Protein AF-A0A3G9G704-F1 (afdb_monomer_lite)

Foldseek 3Di:
DKAFDPPQVVLQVVLLVVLLVQLLVLQLVVCVVVVNNVCSVVVSVVSSVLLSQLLVVLVVVCVVPNAPDLVSLLVSSLVSLLVSLVVVLVVVVCCCCPVVVNDPDPVSVVVSCVPSVVVSVVSSVSSNVSSNSSCVRTIDDDPPPPPDDDPD

Structure (mmCIF, N/CA/C/O backbone):
data_AF-A0A3G9G704-F1
#
_entry.id   AF-A0A3G9G704-F1
#
loop_
_atom_site.group_PDB
_atom_site.id
_atom_site.type_symbol
_atom_site.label_atom_id
_atom_site.label_alt_id
_atom_site.label_comp_id
_atom_site.label_asym_id
_atom_site.label_entity_id
_atom_site.label_seq_id
_atom_site.pdbx_PDB_ins_code
_atom_site.Cartn_x
_atom_site.Cartn_y
_atom_site.Cartn_z
_atom_site.occupancy
_atom_site.B_iso_or_equiv
_atom_site.auth_seq_id
_atom_site.auth_comp_id
_atom_site.auth_asym_id
_atom_site.auth_atom_id
_atom_site.pdbx_PDB_model_num
ATOM 1 N N . MET A 1 1 ? -10.088 10.158 19.721 1.00 82.38 1 MET A N 1
ATOM 2 C CA . MET A 1 1 ? -9.228 9.253 18.924 1.00 82.38 1 MET A CA 1
ATOM 3 C C . MET A 1 1 ? -10.008 8.004 18.584 1.00 82.38 1 MET A C 1
ATOM 5 O O . MET A 1 1 ? -10.747 7.524 19.436 1.00 82.38 1 MET A O 1
ATOM 9 N N . LEU A 1 2 ? -9.875 7.507 17.357 1.00 87.38 2 LEU A N 1
ATOM 10 C CA . LEU A 1 2 ? -10.474 6.239 16.950 1.00 87.38 2 LEU A CA 1
ATOM 11 C C . LEU A 1 2 ? -9.739 5.077 17.620 1.00 87.38 2 LEU A C 1
ATOM 13 O O . LEU A 1 2 ? -8.531 5.144 17.836 1.00 87.38 2 LEU A O 1
ATOM 17 N N . THR A 1 3 ? -10.468 4.009 17.922 1.00 88.38 3 THR A N 1
ATOM 18 C CA . THR A 1 3 ? -9.906 2.800 18.537 1.00 88.38 3 THR A CA 1
ATOM 19 C C . THR A 1 3 ? -10.260 1.569 17.714 1.00 88.38 3 THR A C 1
ATOM 21 O O . THR A 1 3 ? -11.300 1.535 17.051 1.00 88.38 3 THR A O 1
ATOM 24 N N . ALA A 1 4 ? -9.393 0.556 17.733 1.00 86.56 4 ALA A N 1
ATOM 25 C CA . ALA A 1 4 ? -9.672 -0.710 17.067 1.00 86.56 4 ALA A CA 1
ATOM 26 C C . ALA A 1 4 ? -10.865 -1.425 17.730 1.00 86.56 4 ALA A C 1
ATOM 28 O O . ALA A 1 4 ? -11.020 -1.425 18.958 1.00 86.56 4 ALA A O 1
ATOM 29 N N . ARG A 1 5 ? -11.732 -2.032 16.915 1.00 87.62 5 ARG A N 1
ATOM 30 C CA . ARG A 1 5 ? -12.859 -2.836 17.395 1.00 87.62 5 ARG A CA 1
ATOM 31 C C . ARG A 1 5 ? -12.354 -4.083 18.124 1.00 87.62 5 ARG A C 1
ATOM 33 O O . ARG A 1 5 ? -11.305 -4.635 17.807 1.00 87.62 5 ARG A O 1
ATOM 40 N N . ARG A 1 6 ? -13.139 -4.539 19.104 1.00 85.25 6 ARG A N 1
ATOM 41 C CA . ARG A 1 6 ? -12.923 -5.807 19.815 1.00 85.25 6 ARG A CA 1
ATOM 42 C C . ARG A 1 6 ? -14.030 -6.801 19.429 1.00 85.25 6 ARG A C 1
ATOM 44 O O . ARG A 1 6 ? -15.157 -6.348 19.224 1.00 85.25 6 ARG A O 1
ATOM 51 N N . PRO A 1 7 ? -13.740 -8.110 19.317 1.00 86.50 7 PRO A N 1
ATOM 52 C CA . PRO A 1 7 ? -12.429 -8.752 19.499 1.00 86.50 7 PRO A CA 1
ATOM 53 C C . PRO A 1 7 ? -11.450 -8.448 18.348 1.00 86.50 7 PRO A C 1
ATOM 55 O O . PRO A 1 7 ? -11.822 -8.531 17.182 1.00 86.50 7 PRO A O 1
ATOM 58 N N . LEU A 1 8 ? -10.202 -8.082 18.676 1.00 86.75 8 LEU A N 1
ATOM 59 C CA . LEU A 1 8 ? -9.251 -7.489 17.718 1.00 86.75 8 LEU A CA 1
ATOM 60 C C . LEU A 1 8 ? -8.972 -8.393 16.511 1.00 86.75 8 LEU A C 1
ATOM 62 O O . LEU A 1 8 ? -9.050 -7.926 15.381 1.00 86.75 8 LEU A O 1
ATOM 66 N N . PHE A 1 9 ? -8.683 -9.674 16.755 1.00 88.56 9 PHE A N 1
ATOM 67 C CA . PHE A 1 9 ? -8.315 -10.629 15.707 1.00 88.56 9 PHE A CA 1
ATOM 68 C C . PHE A 1 9 ? -9.388 -10.736 14.617 1.00 88.56 9 PHE A C 1
ATOM 70 O O . PHE A 1 9 ? -9.084 -10.566 13.442 1.00 88.56 9 PHE A O 1
ATOM 77 N N . LEU A 1 10 ? -10.655 -10.918 15.008 1.00 91.69 10 LEU A N 1
ATOM 78 C CA . LEU A 1 10 ? -11.770 -11.053 14.069 1.00 91.69 10 LEU A CA 1
ATOM 79 C C . LEU A 1 10 ? -11.908 -9.820 13.167 1.00 91.69 10 LEU A C 1
ATOM 81 O O . LEU A 1 10 ? -11.939 -9.939 11.944 1.00 91.69 10 LEU A O 1
ATOM 85 N N . TRP A 1 11 ? -11.977 -8.628 13.766 1.00 91.56 11 TRP A N 1
ATOM 86 C CA . TRP A 1 11 ? -12.164 -7.386 13.011 1.00 91.56 11 TRP A CA 1
ATOM 87 C C . TRP A 1 11 ? -10.953 -7.045 12.149 1.00 91.56 11 TRP A C 1
ATOM 89 O O . TRP A 1 11 ? -11.120 -6.493 11.066 1.00 91.56 11 TRP A O 1
ATOM 99 N N . PHE A 1 12 ? -9.752 -7.395 12.605 1.00 91.75 12 PHE A N 1
ATOM 100 C CA . PHE A 1 12 ? -8.527 -7.234 11.839 1.00 91.75 12 PHE A CA 1
ATOM 101 C C . PHE A 1 12 ? -8.498 -8.144 10.610 1.00 91.75 12 PHE A C 1
ATOM 103 O O . PHE A 1 12 ? -8.305 -7.647 9.502 1.00 91.75 12 PHE A O 1
ATOM 110 N N . SER A 1 13 ? -8.766 -9.442 10.774 1.00 92.38 13 SER A N 1
ATOM 111 C CA . SER A 1 13 ? -8.824 -10.394 9.661 1.00 92.38 13 SER A CA 1
ATOM 112 C C . SER A 1 13 ? -9.893 -10.011 8.639 1.00 92.38 13 SER A C 1
ATOM 114 O O . SER A 1 13 ? -9.621 -10.021 7.441 1.00 92.38 13 SER A O 1
ATOM 116 N N . LEU A 1 14 ? -11.084 -9.609 9.097 1.00 93.38 14 LEU A N 1
ATOM 117 C CA . LEU A 1 14 ? -12.159 -9.145 8.216 1.00 93.38 14 LEU A CA 1
ATOM 118 C C . LEU A 1 14 ? -11.778 -7.866 7.466 1.00 93.38 14 LEU A C 1
ATOM 120 O O . LEU A 1 14 ? -12.020 -7.769 6.265 1.00 93.38 14 LEU A O 1
ATOM 124 N N . ALA A 1 15 ? -11.172 -6.895 8.155 1.00 92.69 15 ALA A N 1
ATOM 125 C CA . ALA A 1 15 ? -10.745 -5.650 7.531 1.00 92.69 15 ALA A CA 1
ATOM 126 C C . ALA A 1 15 ? -9.664 -5.905 6.474 1.00 92.69 15 ALA A C 1
ATOM 128 O O . ALA A 1 15 ? -9.788 -5.399 5.360 1.00 92.69 15 ALA A O 1
ATOM 129 N N . LEU A 1 16 ? -8.647 -6.715 6.796 1.00 91.81 16 LEU A N 1
ATOM 130 C CA . LEU A 1 16 ? -7.580 -7.080 5.864 1.00 91.81 16 LEU A CA 1
ATOM 131 C C . LEU A 1 16 ? -8.132 -7.798 4.637 1.00 91.81 16 LEU A C 1
ATOM 133 O O . LEU A 1 16 ? -7.808 -7.417 3.517 1.00 91.81 16 LEU A O 1
ATOM 137 N N . LEU A 1 17 ? -8.986 -8.803 4.841 1.00 92.94 17 LEU A N 1
ATOM 138 C CA . LEU A 1 17 ? -9.574 -9.567 3.747 1.00 92.94 17 LEU A CA 1
ATOM 139 C C . LEU A 1 17 ? -10.403 -8.665 2.827 1.00 92.94 17 LEU A C 1
ATOM 141 O O . LEU A 1 17 ? -10.190 -8.657 1.618 1.00 92.94 17 LEU A O 1
ATOM 145 N N . ALA A 1 18 ? -11.311 -7.869 3.396 1.00 92.25 18 ALA A N 1
ATOM 146 C CA . ALA A 1 18 ? -12.179 -6.987 2.623 1.00 92.25 18 ALA A CA 1
ATOM 147 C C . ALA A 1 18 ? -11.382 -5.933 1.845 1.00 92.25 18 ALA A C 1
ATOM 149 O O . ALA A 1 18 ? -11.648 -5.691 0.668 1.00 92.25 18 ALA A O 1
ATOM 150 N N . ALA A 1 19 ? -10.391 -5.316 2.487 1.00 91.69 19 ALA A N 1
ATOM 151 C CA . ALA A 1 19 ? -9.589 -4.280 1.863 1.00 91.69 19 ALA A CA 1
ATOM 152 C C . ALA A 1 19 ? -8.634 -4.847 0.798 1.00 91.69 19 ALA A C 1
ATOM 154 O O . ALA A 1 19 ? -8.490 -4.225 -0.251 1.00 91.69 19 ALA A O 1
ATOM 155 N N . ALA A 1 20 ? -8.051 -6.032 1.006 1.00 89.50 20 ALA A N 1
ATOM 156 C CA . ALA A 1 20 ? -7.210 -6.696 0.008 1.00 89.50 20 ALA A CA 1
ATOM 157 C C . ALA A 1 20 ? -8.014 -7.151 -1.218 1.00 89.50 20 ALA A C 1
ATOM 159 O O . ALA A 1 20 ? -7.574 -6.945 -2.348 1.00 89.50 20 ALA A O 1
ATOM 160 N N . ILE A 1 21 ? -9.213 -7.713 -1.014 1.00 89.94 21 ILE A N 1
ATOM 161 C CA . ILE A 1 21 ? -10.122 -8.068 -2.115 1.00 89.94 21 ILE A CA 1
ATOM 162 C C . ILE A 1 21 ? -10.522 -6.813 -2.889 1.00 89.94 21 ILE A C 1
ATOM 164 O O . ILE A 1 21 ? -10.422 -6.800 -4.113 1.00 89.94 21 ILE A O 1
ATOM 168 N N . LEU A 1 22 ? -10.924 -5.741 -2.198 1.00 91.00 22 LEU A N 1
ATOM 169 C CA . LEU A 1 22 ? -11.288 -4.494 -2.866 1.00 91.00 22 LEU A CA 1
ATOM 170 C C . LEU A 1 22 ? -10.114 -3.930 -3.671 1.00 91.00 22 LEU A C 1
ATOM 172 O O . LEU A 1 22 ? -10.308 -3.525 -4.815 1.00 91.00 22 LEU A O 1
ATOM 176 N N . HIS A 1 23 ? -8.905 -3.936 -3.108 1.00 90.31 23 HIS A N 1
ATOM 177 C CA . HIS A 1 23 ? -7.709 -3.477 -3.807 1.00 90.31 23 HIS A CA 1
ATOM 178 C C . HIS A 1 23 ? -7.451 -4.295 -5.079 1.00 90.31 23 HIS A C 1
ATOM 180 O O . HIS A 1 23 ? -7.222 -3.727 -6.147 1.00 90.31 23 HIS A O 1
ATOM 186 N N . ALA A 1 24 ? -7.573 -5.622 -4.989 1.00 86.56 24 ALA A N 1
ATOM 187 C CA . ALA A 1 24 ? -7.445 -6.528 -6.125 1.00 86.56 24 ALA A CA 1
ATOM 188 C C . ALA A 1 24 ? -8.495 -6.262 -7.204 1.00 86.56 24 ALA A C 1
ATOM 190 O O . ALA A 1 24 ? -8.151 -6.182 -8.378 1.00 86.56 24 ALA A O 1
ATOM 191 N N . CYS A 1 25 ? -9.762 -6.091 -6.817 1.00 87.50 25 CYS A N 1
ATOM 192 C CA . CYS A 1 25 ? -10.860 -5.785 -7.731 1.00 87.50 25 CYS A CA 1
ATOM 193 C C . CYS A 1 25 ? -10.644 -4.449 -8.444 1.00 87.50 25 CYS A C 1
ATOM 195 O O . CYS A 1 25 ? -10.805 -4.366 -9.660 1.00 87.50 25 CYS A O 1
ATOM 197 N N . VAL A 1 26 ? -10.259 -3.412 -7.698 1.00 87.31 26 VAL A N 1
ATOM 198 C CA . VAL A 1 26 ? -9.986 -2.072 -8.232 1.00 87.31 26 VAL A CA 1
ATOM 199 C C . VAL A 1 26 ? -8.817 -2.114 -9.216 1.00 87.31 26 VAL A C 1
ATOM 201 O O . VAL A 1 26 ? -8.900 -1.552 -10.308 1.00 87.31 26 VAL A O 1
ATOM 204 N N . TRP A 1 27 ? -7.752 -2.837 -8.874 1.00 84.38 27 TRP A N 1
ATOM 205 C CA . TRP A 1 27 ? -6.617 -3.030 -9.766 1.00 84.38 27 TRP A CA 1
ATOM 206 C C . TRP A 1 27 ? -6.969 -3.849 -11.012 1.00 84.38 27 TRP A C 1
ATOM 208 O O . TRP A 1 27 ? -6.601 -3.481 -12.127 1.00 84.38 27 TRP A O 1
ATOM 218 N N . PHE A 1 28 ? -7.696 -4.952 -10.834 1.00 83.25 28 PHE A N 1
ATOM 219 C CA . PHE A 1 28 ? -8.156 -5.799 -11.927 1.00 83.25 28 PHE A CA 1
ATOM 220 C C . PHE A 1 28 ? -9.005 -4.993 -12.909 1.00 83.25 28 PHE A C 1
ATOM 222 O O . PHE A 1 28 ? -8.725 -5.011 -14.104 1.00 83.25 28 PHE A O 1
ATOM 229 N N . ALA A 1 29 ? -9.969 -4.214 -12.409 1.00 83.81 29 ALA A N 1
ATOM 230 C CA . ALA A 1 29 ? -10.769 -3.313 -13.230 1.00 83.81 29 ALA A CA 1
ATOM 231 C C . ALA A 1 29 ? -9.879 -2.328 -14.003 1.00 83.81 29 ALA A C 1
ATOM 233 O O . ALA A 1 29 ? -9.992 -2.240 -15.224 1.00 83.81 29 ALA A O 1
ATOM 234 N N . ALA A 1 30 ? -8.933 -1.660 -13.332 1.00 81.06 30 ALA A N 1
ATOM 235 C CA . ALA A 1 30 ? -8.003 -0.739 -13.988 1.00 81.06 30 ALA A CA 1
ATOM 236 C C . ALA A 1 30 ? -7.200 -1.412 -15.121 1.00 81.06 30 ALA A C 1
ATOM 238 O O . ALA A 1 30 ? -7.034 -0.830 -16.192 1.00 81.06 30 ALA A O 1
ATOM 239 N N . ARG A 1 31 ? -6.745 -2.657 -14.929 1.00 78.88 31 ARG A N 1
ATOM 240 C CA . ARG A 1 31 ? -5.993 -3.423 -15.942 1.00 78.88 31 ARG A CA 1
ATOM 241 C C . ARG A 1 31 ? -6.860 -3.936 -17.091 1.00 78.88 31 ARG A C 1
ATOM 243 O O . ARG A 1 31 ? -6.388 -3.971 -18.227 1.00 78.88 31 ARG A O 1
ATOM 250 N N . VAL A 1 32 ? -8.110 -4.305 -16.815 1.00 79.75 32 VAL A N 1
ATOM 251 C CA . VAL A 1 32 ? -9.091 -4.671 -17.847 1.00 79.75 32 VAL A CA 1
ATOM 252 C C . VAL A 1 32 ? -9.374 -3.472 -18.750 1.00 79.75 32 VAL A C 1
ATOM 254 O O . VAL A 1 32 ? -9.286 -3.602 -19.969 1.00 79.75 32 VAL A O 1
ATOM 257 N N . PHE A 1 33 ? -9.617 -2.290 -18.175 1.00 80.06 33 PHE A N 1
ATOM 258 C CA . PHE A 1 33 ? -9.828 -1.061 -18.950 1.00 80.06 33 PHE A CA 1
ATOM 259 C C . PHE A 1 33 ? -8.571 -0.593 -19.696 1.00 80.06 33 PHE A C 1
ATOM 261 O O . PHE A 1 33 ? -8.685 0.027 -20.748 1.00 80.06 33 PHE A O 1
ATOM 268 N N . ALA A 1 34 ? -7.378 -0.946 -19.213 1.00 75.62 34 ALA A N 1
ATOM 269 C CA . ALA A 1 34 ? -6.112 -0.704 -19.905 1.00 75.62 34 ALA A CA 1
ATOM 270 C C . ALA A 1 34 ? -5.775 -1.745 -21.002 1.00 75.62 34 ALA A C 1
ATOM 272 O O . ALA A 1 34 ? -4.646 -1.760 -21.488 1.00 75.62 34 ALA A O 1
ATOM 273 N N . ALA A 1 35 ? -6.714 -2.622 -21.386 1.00 60.47 35 ALA A N 1
ATOM 274 C CA . ALA A 1 35 ? -6.564 -3.643 -22.435 1.00 60.47 35 ALA A CA 1
ATOM 275 C C . ALA A 1 35 ? -5.432 -4.676 -22.209 1.00 60.47 35 ALA A C 1
ATOM 277 O O . ALA A 1 35 ? -4.916 -5.267 -23.155 1.00 60.47 35 ALA A O 1
ATOM 278 N N . GLN A 1 36 ? -5.070 -4.959 -20.951 1.00 64.81 36 GLN A N 1
ATOM 279 C CA . GLN A 1 36 ? -4.006 -5.912 -20.578 1.00 64.81 36 GLN A CA 1
ATOM 280 C C . GLN A 1 36 ? -4.553 -7.234 -19.997 1.00 64.81 36 GLN A C 1
ATOM 282 O O . GLN A 1 36 ? -3.940 -7.853 -19.124 1.00 64.81 36 GLN A O 1
ATOM 287 N N . GLY A 1 37 ? -5.726 -7.672 -20.473 1.00 58.88 37 GLY A N 1
ATOM 288 C CA . GLY A 1 37 ? -6.589 -8.668 -19.818 1.00 58.88 37 GLY A CA 1
ATOM 289 C C . GLY A 1 37 ? -5.942 -10.008 -19.432 1.00 58.88 37 GLY A C 1
ATOM 290 O O . GLY A 1 37 ? -6.262 -10.540 -18.373 1.00 58.88 37 GLY A O 1
ATOM 291 N N . LEU A 1 38 ? -4.994 -10.529 -20.218 1.00 61.94 38 LEU A N 1
ATOM 292 C CA . LEU A 1 38 ? -4.320 -11.811 -19.935 1.00 61.94 38 LEU A CA 1
ATOM 293 C C . LEU A 1 38 ? -3.352 -11.755 -18.738 1.00 61.94 38 LEU A C 1
ATOM 295 O O . LEU A 1 38 ? -3.182 -12.754 -18.047 1.00 61.94 38 LEU A O 1
ATOM 299 N N . LEU A 1 39 ? -2.752 -10.594 -18.456 1.00 66.50 39 LEU A N 1
ATOM 300 C CA . LEU A 1 39 ? -1.836 -10.399 -17.320 1.00 66.50 39 LEU A CA 1
ATOM 301 C C . LEU A 1 39 ? -2.549 -9.852 -16.074 1.00 66.50 39 LEU A C 1
ATOM 303 O O . LEU A 1 39 ? -1.952 -9.760 -15.002 1.00 66.50 39 LEU A O 1
ATOM 307 N N . ALA A 1 40 ? -3.829 -9.489 -16.197 1.00 65.94 40 ALA A N 1
ATOM 308 C CA . ALA A 1 40 ? -4.584 -8.829 -15.136 1.00 65.94 40 ALA A CA 1
ATOM 309 C C . ALA A 1 40 ? -4.800 -9.730 -13.906 1.00 65.94 40 ALA A C 1
ATOM 311 O O . ALA A 1 40 ? -4.782 -9.236 -12.779 1.00 65.94 40 ALA A O 1
ATOM 312 N N . ALA A 1 41 ? -4.967 -11.044 -14.105 1.00 69.56 41 ALA A N 1
ATOM 313 C CA . ALA A 1 41 ? -5.244 -11.991 -13.024 1.00 69.56 41 ALA A CA 1
ATOM 314 C C . ALA A 1 41 ? -4.004 -12.302 -12.164 1.00 69.56 41 ALA A C 1
ATOM 316 O O . ALA A 1 41 ? -4.058 -12.176 -10.939 1.00 69.56 41 ALA A O 1
ATOM 317 N N . SER A 1 42 ? -2.874 -12.658 -12.788 1.00 72.25 42 SER A N 1
ATOM 318 C CA . SER A 1 42 ? -1.617 -12.938 -12.074 1.00 72.25 42 SER A CA 1
ATOM 319 C C . SER A 1 42 ? -1.084 -11.696 -11.364 1.00 72.25 42 SER A C 1
ATOM 321 O O . SER A 1 42 ? -0.603 -11.771 -10.233 1.00 72.25 42 SER A O 1
ATOM 323 N N . GLU A 1 43 ? -1.230 -10.533 -11.995 1.00 74.94 43 GLU A N 1
ATOM 324 C CA . GLU A 1 43 ? -0.869 -9.264 -11.384 1.00 74.94 43 GLU A CA 1
ATOM 325 C C . GLU A 1 43 ? -1.809 -8.908 -10.220 1.00 74.94 43 GLU A C 1
ATOM 327 O O . GLU A 1 43 ? -1.346 -8.402 -9.202 1.00 74.94 43 GLU A O 1
ATOM 332 N N . GLY A 1 44 ? -3.105 -9.231 -10.306 1.00 74.56 44 GLY A N 1
ATOM 333 C CA . GLY A 1 44 ? -4.062 -9.040 -9.212 1.00 74.56 44 GLY A CA 1
ATOM 334 C C . GLY A 1 44 ? -3.645 -9.742 -7.914 1.00 74.56 44 GLY A C 1
ATOM 335 O O . GLY A 1 44 ? -3.687 -9.130 -6.847 1.00 74.56 44 GLY A O 1
ATOM 336 N N . ALA A 1 45 ? -3.148 -10.980 -7.997 1.00 76.56 45 ALA A N 1
ATOM 337 C CA . ALA A 1 45 ? -2.634 -11.709 -6.833 1.00 76.56 45 ALA A CA 1
ATOM 338 C C . ALA A 1 45 ? -1.404 -11.024 -6.206 1.00 76.56 45 ALA A C 1
ATOM 340 O O . ALA A 1 45 ? -1.296 -10.918 -4.981 1.00 76.56 45 ALA A O 1
ATOM 341 N N . ARG A 1 46 ? -0.500 -10.487 -7.038 1.00 80.19 46 ARG A N 1
ATOM 342 C CA . ARG A 1 46 ? 0.651 -9.699 -6.571 1.00 80.19 46 ARG A CA 1
ATOM 343 C C . ARG A 1 46 ? 0.202 -8.441 -5.828 1.00 80.19 46 ARG A C 1
ATOM 345 O O . ARG A 1 46 ? 0.759 -8.116 -4.780 1.00 80.19 46 ARG A O 1
ATOM 352 N N . GLN A 1 47 ? -0.832 -7.770 -6.336 1.00 82.38 47 GLN A N 1
ATOM 353 C CA . GLN A 1 47 ? -1.389 -6.578 -5.699 1.00 82.38 47 GLN A CA 1
ATOM 354 C C . GLN A 1 47 ? -2.106 -6.873 -4.385 1.00 82.38 47 GLN A C 1
ATOM 356 O O . GLN A 1 47 ? -1.996 -6.087 -3.447 1.00 82.38 47 GLN A O 1
ATOM 361 N N . MET A 1 48 ? -2.766 -8.028 -4.264 1.00 82.50 48 MET A N 1
ATOM 362 C CA . MET A 1 48 ? -3.307 -8.480 -2.979 1.00 82.50 48 MET A CA 1
ATOM 363 C C . MET A 1 48 ? -2.207 -8.581 -1.925 1.00 82.50 48 MET A C 1
ATOM 365 O O . MET A 1 48 ? -2.332 -7.981 -0.859 1.00 82.50 48 MET A O 1
ATOM 369 N N . GLY A 1 49 ? -1.111 -9.281 -2.238 1.00 84.38 49 GLY A N 1
ATOM 370 C CA . GLY A 1 49 ? 0.017 -9.445 -1.319 1.00 84.38 49 GLY A CA 1
ATOM 371 C C . GLY A 1 49 ? 0.648 -8.114 -0.910 1.00 84.38 49 GLY A C 1
ATOM 372 O O . GLY A 1 49 ? 0.864 -7.867 0.277 1.00 84.38 49 GLY A O 1
ATOM 373 N N . LEU A 1 50 ? 0.873 -7.227 -1.882 1.00 83.81 50 LEU A N 1
ATOM 374 C CA . LEU A 1 50 ? 1.408 -5.892 -1.623 1.00 83.81 50 LEU A CA 1
ATOM 375 C C . LEU A 1 50 ? 0.470 -5.086 -0.709 1.00 83.81 50 LEU A C 1
ATOM 377 O O . LEU A 1 50 ? 0.928 -4.455 0.247 1.00 83.81 50 LEU A O 1
ATOM 381 N N . SER A 1 51 ? -0.843 -5.192 -0.939 1.00 86.31 51 SER A N 1
ATOM 382 C CA . SER A 1 51 ? -1.840 -4.460 -0.164 1.00 86.31 51 SER A CA 1
ATOM 383 C C . SER A 1 51 ? -1.965 -4.887 1.288 1.00 86.31 51 SER A C 1
ATOM 385 O O . SER A 1 51 ? -2.097 -4.045 2.178 1.00 86.31 51 SER A O 1
ATOM 387 N N . LEU A 1 52 ? -1.831 -6.187 1.544 1.00 89.19 52 LEU A N 1
ATOM 388 C CA . LEU A 1 52 ? -1.796 -6.720 2.898 1.00 89.19 52 LEU A CA 1
ATOM 389 C C . LEU A 1 52 ? -0.628 -6.124 3.685 1.00 89.19 52 LEU A C 1
ATOM 391 O O . LEU A 1 52 ? -0.800 -5.754 4.845 1.00 89.19 52 LEU A O 1
ATOM 395 N N . PHE A 1 53 ? 0.536 -5.974 3.051 1.00 89.19 53 PHE A N 1
ATOM 396 C CA . PHE A 1 53 ? 1.738 -5.506 3.727 1.00 89.19 53 PHE A CA 1
ATOM 397 C C . PHE A 1 53 ? 1.571 -4.091 4.298 1.00 89.19 53 PHE A C 1
ATOM 399 O O . PHE A 1 53 ? 1.744 -3.886 5.502 1.00 89.19 53 PHE A O 1
ATOM 406 N N . TRP A 1 54 ? 1.148 -3.114 3.486 1.00 89.06 54 TRP A N 1
ATOM 407 C CA . TRP A 1 54 ? 0.975 -1.748 3.995 1.00 89.06 54 TRP A CA 1
ATOM 408 C C . TRP A 1 54 ? -0.208 -1.608 4.967 1.00 89.06 54 TRP A C 1
ATOM 410 O O . TRP A 1 54 ? -0.166 -0.746 5.846 1.00 89.06 54 TRP A O 1
ATOM 420 N N . MET A 1 55 ? -1.245 -2.451 4.870 1.00 90.94 55 MET A N 1
ATOM 421 C CA . MET A 1 55 ? -2.366 -2.453 5.825 1.00 90.94 55 MET A CA 1
ATOM 422 C C . MET A 1 55 ? -1.968 -3.022 7.190 1.00 90.94 55 MET A C 1
ATOM 424 O O . MET A 1 55 ? -2.398 -2.499 8.224 1.00 90.94 55 MET A O 1
ATOM 428 N N . VAL A 1 56 ? -1.108 -4.044 7.213 1.00 92.75 56 VAL A N 1
ATOM 429 C CA . VAL A 1 56 ? -0.491 -4.548 8.446 1.00 92.75 56 VAL A CA 1
ATOM 430 C C . VAL A 1 56 ? 0.364 -3.450 9.079 1.00 92.75 56 VAL A C 1
ATOM 432 O O . VAL A 1 56 ? 0.170 -3.150 10.256 1.00 92.75 56 VAL A O 1
ATOM 435 N N . CYS A 1 57 ? 1.223 -2.772 8.306 1.00 91.69 57 CYS A N 1
ATOM 436 C CA . CYS A 1 57 ? 2.016 -1.642 8.807 1.00 91.69 57 CYS A CA 1
ATOM 437 C C . CYS A 1 57 ? 1.138 -0.533 9.409 1.00 91.69 57 CYS A C 1
ATOM 439 O O . CYS A 1 57 ? 1.380 -0.096 10.535 1.00 91.69 57 CYS A O 1
ATOM 441 N N . ALA A 1 58 ? 0.087 -0.111 8.699 1.00 92.19 58 ALA A N 1
ATOM 442 C CA . ALA A 1 58 ? -0.833 0.918 9.180 1.00 92.19 58 ALA A CA 1
ATOM 443 C C . ALA A 1 58 ? -1.553 0.496 10.470 1.00 92.19 58 ALA A C 1
ATOM 445 O O . ALA A 1 58 ? -1.757 1.311 11.369 1.00 92.19 58 ALA A O 1
ATOM 446 N N . THR A 1 59 ? -1.892 -0.787 10.598 1.00 90.56 59 THR A N 1
ATOM 447 C CA . THR A 1 59 ? -2.525 -1.308 11.813 1.00 90.56 59 THR A CA 1
ATOM 448 C C . THR A 1 59 ? -1.575 -1.327 12.990 1.00 90.56 59 THR A C 1
ATOM 450 O O . THR A 1 59 ? -1.972 -0.922 14.078 1.00 90.56 59 THR A O 1
ATOM 453 N N . SER A 1 60 ? -0.323 -1.737 12.788 1.00 91.56 60 SER A N 1
ATOM 454 C CA . SER A 1 60 ? 0.700 -1.674 13.832 1.00 91.56 60 SER A CA 1
ATOM 455 C C . SER A 1 60 ? 0.840 -0.249 14.373 1.00 91.56 60 SER A C 1
ATOM 457 O O . SER A 1 60 ? 0.872 -0.060 15.588 1.00 91.56 60 SER A O 1
ATOM 459 N N . LEU A 1 61 ? 0.801 0.766 13.497 1.00 91.25 61 LEU A N 1
ATOM 460 C CA . LEU A 1 61 ? 0.765 2.171 13.920 1.00 91.25 61 LEU A CA 1
ATOM 461 C C . LEU A 1 61 ? -0.483 2.488 14.756 1.00 91.25 61 LEU A C 1
ATOM 463 O O . LEU A 1 61 ? -0.372 3.130 15.796 1.00 91.25 61 LEU A O 1
ATOM 467 N N . TRP A 1 62 ? -1.663 2.022 14.340 1.00 91.75 62 TRP A N 1
ATOM 468 C CA . TRP A 1 62 ? -2.917 2.259 15.068 1.00 91.75 62 TRP A CA 1
ATOM 469 C C . TRP A 1 62 ? -3.002 1.539 16.417 1.00 91.75 62 TRP A C 1
ATOM 471 O O . TRP A 1 62 ? -3.713 2.013 17.303 1.00 91.75 62 TRP A O 1
ATOM 481 N N . LEU A 1 63 ? -2.305 0.411 16.574 1.00 88.00 63 LEU A N 1
ATOM 482 C CA . LEU A 1 63 ? -2.213 -0.321 17.837 1.00 88.00 63 LEU A CA 1
ATOM 483 C C . LEU A 1 63 ? -1.298 0.380 18.845 1.00 88.00 63 LEU A C 1
ATOM 485 O O . LEU A 1 63 ? -1.586 0.332 20.038 1.00 88.00 63 LEU A O 1
ATOM 489 N N . ILE A 1 64 ? -0.244 1.055 18.375 1.00 89.06 64 ILE A N 1
ATOM 490 C CA . ILE A 1 64 ? 0.606 1.909 19.217 1.00 89.06 64 ILE A CA 1
ATOM 491 C C . ILE A 1 64 ? -0.153 3.190 19.578 1.00 89.06 64 ILE A C 1
ATOM 493 O O . ILE A 1 64 ? -0.268 3.547 20.749 1.00 89.06 64 ILE A O 1
ATOM 497 N N . GLN A 1 65 ? -0.698 3.874 18.569 1.00 88.06 65 GLN A N 1
ATOM 498 C CA . GLN A 1 65 ? -1.456 5.104 18.744 1.00 88.06 65 GLN A CA 1
ATOM 499 C C . GLN A 1 65 ? -2.583 5.207 17.712 1.00 88.06 65 GLN A C 1
ATOM 501 O O . GLN A 1 65 ? -2.365 5.402 16.514 1.00 88.06 65 GLN A O 1
ATOM 506 N N . GLY A 1 66 ? -3.821 5.129 18.202 1.00 87.31 66 GLY A N 1
ATOM 507 C CA . GLY A 1 66 ? -5.012 5.230 17.365 1.00 87.31 66 GLY A CA 1
ATOM 508 C C . GLY A 1 66 ? -5.090 6.568 16.611 1.00 87.31 66 GLY A C 1
ATOM 509 O O . GLY A 1 66 ? -4.715 7.616 17.151 1.00 87.31 66 GLY A O 1
ATOM 510 N N . PRO A 1 67 ? -5.602 6.584 15.367 1.00 91.75 67 PRO A N 1
ATOM 511 C CA . PRO A 1 67 ? -5.659 7.804 14.575 1.00 91.75 67 PRO A CA 1
ATOM 512 C C . PRO A 1 67 ? -6.644 8.816 15.179 1.00 91.75 67 PRO A C 1
ATOM 514 O O . PRO A 1 67 ? -7.690 8.468 15.739 1.00 91.75 67 PRO A O 1
ATOM 517 N N . LYS A 1 68 ? -6.315 10.108 15.053 1.00 91.50 68 LYS A N 1
ATOM 518 C CA . LYS A 1 68 ? -7.117 11.209 15.618 1.00 91.50 68 LYS A CA 1
ATOM 519 C C . LYS A 1 68 ? -8.524 11.256 15.021 1.00 91.50 68 LYS A C 1
ATOM 521 O O . LYS A 1 68 ? -9.496 11.395 15.760 1.00 91.50 68 LYS A O 1
ATOM 526 N N . ASN A 1 69 ? -8.612 11.096 13.703 1.00 92.00 69 ASN A N 1
ATOM 527 C CA . ASN A 1 69 ? -9.842 11.092 12.918 1.00 92.00 69 ASN A CA 1
ATOM 528 C C . ASN A 1 69 ? -9.704 10.140 11.708 1.00 92.00 69 ASN A C 1
ATOM 530 O O . ASN A 1 69 ? -8.658 9.522 11.499 1.00 92.00 69 ASN A O 1
ATOM 534 N N . ARG A 1 70 ? -10.773 10.018 10.915 1.00 91.88 70 ARG A N 1
ATOM 535 C CA . ARG A 1 70 ? -10.830 9.135 9.737 1.00 91.88 70 ARG A CA 1
ATOM 536 C C . ARG A 1 70 ? -9.839 9.543 8.638 1.00 91.88 70 ARG A C 1
ATOM 538 O O . ARG A 1 70 ? -9.211 8.683 8.031 1.00 91.88 70 ARG A O 1
ATOM 545 N N . LEU A 1 71 ? -9.624 10.844 8.435 1.00 93.75 71 LEU A N 1
ATOM 546 C CA . LEU A 1 71 ? -8.655 11.348 7.454 1.00 93.75 71 LEU A CA 1
ATOM 547 C C . LEU A 1 71 ? -7.217 10.978 7.831 1.00 93.75 71 LEU A C 1
ATOM 549 O O . LEU A 1 71 ? -6.463 10.522 6.980 1.00 93.75 71 LEU A O 1
ATOM 553 N N . HIS A 1 72 ? -6.856 11.078 9.113 1.00 93.88 72 HIS A N 1
ATOM 554 C CA . HIS A 1 72 ? -5.562 10.607 9.613 1.00 93.88 72 HIS A CA 1
ATOM 555 C C . HIS A 1 72 ? -5.392 9.099 9.401 1.00 93.88 72 HIS A C 1
ATOM 557 O O . HIS A 1 72 ? -4.308 8.657 9.036 1.00 93.88 72 HIS A O 1
ATOM 563 N N . ALA A 1 73 ? -6.455 8.308 9.584 1.00 93.69 73 ALA A N 1
ATOM 564 C CA . ALA A 1 73 ? -6.411 6.875 9.307 1.00 93.69 73 ALA A CA 1
ATOM 565 C C . ALA A 1 73 ? -6.131 6.600 7.817 1.00 93.69 73 ALA A C 1
ATOM 567 O O . ALA A 1 73 ? -5.219 5.835 7.511 1.00 93.69 73 ALA A O 1
ATOM 568 N N . VAL A 1 74 ? -6.836 7.273 6.893 1.00 94.50 74 VAL A N 1
ATOM 569 C CA . VAL A 1 74 ? -6.520 7.195 5.451 1.00 94.50 74 VAL A CA 1
ATOM 570 C C . VAL A 1 74 ? -5.063 7.582 5.203 1.00 94.50 74 VAL A C 1
ATOM 572 O O . VAL A 1 74 ? -4.345 6.852 4.527 1.00 94.50 74 VAL A O 1
ATOM 575 N N . GLY A 1 75 ? -4.617 8.698 5.785 1.00 94.44 75 GLY A N 1
ATOM 576 C CA . GLY A 1 75 ? -3.259 9.212 5.628 1.00 94.44 75 GLY A CA 1
ATOM 577 C C . GLY A 1 75 ? -2.186 8.221 6.074 1.00 94.44 75 GLY A C 1
ATOM 578 O O . GLY A 1 75 ? -1.191 8.065 5.377 1.00 94.44 75 GLY A O 1
ATOM 579 N N . HIS A 1 76 ? -2.400 7.492 7.175 1.00 94.75 76 HIS A N 1
ATOM 580 C CA . HIS A 1 76 ? -1.479 6.435 7.606 1.00 94.75 76 HIS A CA 1
ATOM 581 C C . HIS A 1 76 ? -1.394 5.307 6.569 1.00 94.75 76 HIS A C 1
ATOM 583 O O . HIS A 1 76 ? -0.294 4.891 6.221 1.00 94.75 76 HIS A O 1
ATOM 589 N N . VAL A 1 77 ? -2.531 4.840 6.036 1.00 94.00 77 VAL A N 1
ATOM 590 C CA . VAL A 1 77 ? -2.543 3.781 5.009 1.00 94.00 77 VAL A CA 1
ATOM 591 C C . VAL A 1 77 ? -1.860 4.253 3.727 1.00 94.00 77 VAL A C 1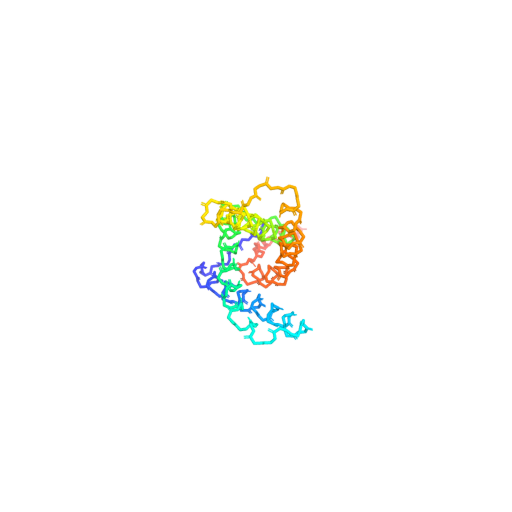
ATOM 593 O O . VAL A 1 77 ? -1.032 3.528 3.187 1.00 94.00 77 VAL A O 1
ATOM 596 N N . ILE A 1 78 ? -2.156 5.474 3.269 1.00 94.00 78 ILE A N 1
ATOM 597 C CA . ILE A 1 78 ? -1.514 6.086 2.097 1.00 94.00 78 ILE A CA 1
ATOM 598 C C . ILE A 1 78 ? -0.005 6.228 2.312 1.00 94.00 78 ILE A C 1
ATOM 600 O O . ILE A 1 78 ? 0.773 5.862 1.435 1.00 94.00 78 ILE A O 1
ATOM 604 N N . GLY A 1 79 ? 0.417 6.723 3.477 1.00 94.31 79 GLY A N 1
ATOM 605 C CA . GLY A 1 79 ? 1.829 6.873 3.820 1.00 94.31 79 GLY A CA 1
ATOM 606 C C . GLY A 1 79 ? 2.558 5.531 3.834 1.00 94.31 79 GLY A C 1
ATOM 607 O O . GLY A 1 79 ? 3.627 5.405 3.241 1.00 94.31 79 GLY A O 1
ATOM 608 N N . CYS A 1 80 ? 1.952 4.499 4.429 1.00 93.6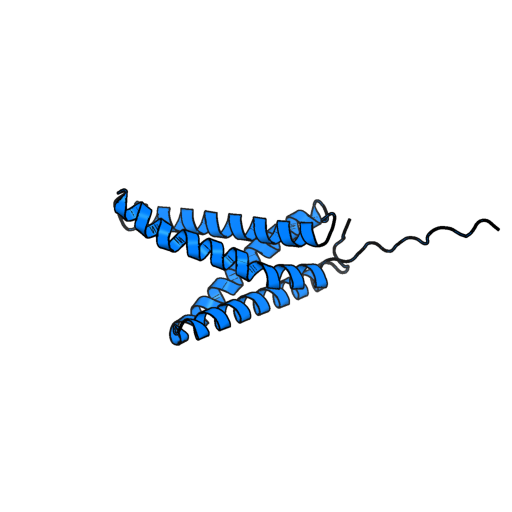9 80 CYS A N 1
ATOM 609 C CA . CYS A 1 80 ? 2.486 3.140 4.383 1.00 93.69 80 CYS A CA 1
ATOM 610 C C . CYS A 1 80 ? 2.549 2.601 2.947 1.00 93.69 80 CYS A C 1
ATOM 612 O O . CYS A 1 80 ? 3.575 2.046 2.564 1.00 93.69 80 CYS A O 1
ATOM 614 N N . ALA A 1 81 ? 1.503 2.788 2.136 1.00 92.50 81 ALA A N 1
ATOM 615 C CA . ALA A 1 81 ? 1.489 2.346 0.743 1.00 92.50 81 ALA A CA 1
ATOM 616 C C . ALA A 1 81 ? 2.603 3.025 -0.071 1.00 92.50 81 ALA A C 1
ATOM 618 O O . ALA A 1 81 ? 3.352 2.345 -0.772 1.00 92.50 81 ALA A O 1
ATOM 619 N N . PHE A 1 82 ? 2.773 4.342 0.080 1.00 94.00 82 PHE A N 1
ATOM 620 C CA . PHE A 1 82 ? 3.840 5.106 -0.565 1.00 94.00 82 PHE A CA 1
ATOM 621 C C . PHE A 1 82 ? 5.230 4.590 -0.179 1.00 94.00 82 PHE A C 1
ATOM 623 O O . PHE A 1 82 ? 6.046 4.317 -1.061 1.00 94.00 82 PHE A O 1
ATOM 630 N N . LEU A 1 83 ? 5.497 4.411 1.119 1.00 93.38 83 LEU A N 1
ATOM 631 C CA . LEU A 1 83 ? 6.786 3.911 1.604 1.00 93.38 83 LEU A CA 1
ATOM 632 C C . LEU A 1 83 ? 7.086 2.508 1.073 1.00 93.38 83 LEU A C 1
ATOM 634 O O . LEU A 1 83 ? 8.171 2.270 0.547 1.00 93.38 83 LEU A O 1
ATOM 638 N N . VAL A 1 84 ? 6.118 1.594 1.156 1.00 91.75 84 VAL A N 1
ATOM 639 C CA . VAL A 1 84 ? 6.270 0.207 0.696 1.00 91.75 84 VAL A CA 1
ATOM 640 C C . VAL A 1 84 ? 6.520 0.151 -0.810 1.00 91.75 84 VAL A C 1
ATOM 642 O O . VAL A 1 84 ? 7.435 -0.540 -1.255 1.00 91.75 84 VAL A O 1
ATOM 645 N N . CYS A 1 85 ? 5.765 0.913 -1.602 1.00 91.06 85 CYS A N 1
ATOM 646 C CA . CYS A 1 85 ? 5.950 0.953 -3.053 1.00 91.06 85 CYS A CA 1
ATOM 647 C C . CYS A 1 85 ? 7.279 1.611 -3.453 1.00 91.06 85 CYS A C 1
ATOM 649 O O . CYS A 1 85 ? 7.926 1.168 -4.405 1.00 91.06 85 CYS A O 1
ATOM 651 N N . SER A 1 86 ? 7.718 2.636 -2.717 1.00 91.69 86 SER A N 1
ATOM 652 C CA . SER A 1 86 ? 9.004 3.299 -2.960 1.00 91.69 86 SER A CA 1
ATOM 653 C C . SER A 1 86 ? 10.172 2.366 -2.646 1.00 91.69 86 SER A C 1
ATOM 655 O O . SER A 1 86 ? 11.064 2.206 -3.474 1.00 91.69 86 SER A O 1
ATOM 657 N N . LEU A 1 87 ? 10.130 1.671 -1.504 1.00 92.06 87 LEU A N 1
ATOM 658 C CA . LEU A 1 87 ? 11.119 0.649 -1.147 1.00 92.06 87 LEU A CA 1
ATOM 659 C C . LEU A 1 87 ? 11.146 -0.490 -2.171 1.00 92.06 87 LEU A C 1
ATOM 661 O O . LE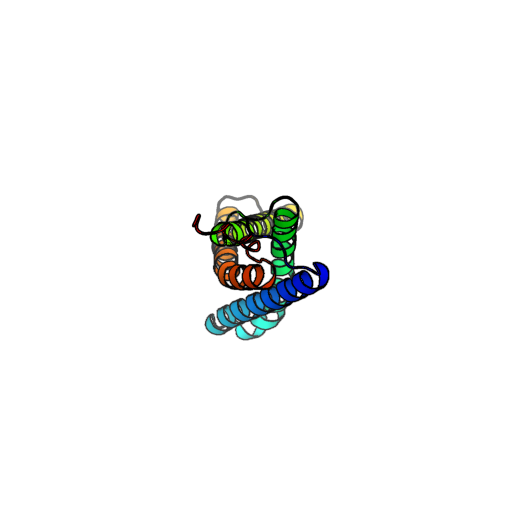U A 1 87 ? 12.220 -0.901 -2.599 1.00 92.06 87 LEU A O 1
ATOM 665 N N . GLY A 1 88 ? 9.980 -0.954 -2.625 1.00 90.06 88 GLY A N 1
ATOM 666 C CA . GLY A 1 88 ? 9.888 -1.946 -3.697 1.00 90.06 88 GLY A CA 1
ATOM 667 C C . GLY A 1 88 ? 10.541 -1.475 -5.000 1.00 90.06 88 GLY A C 1
ATOM 668 O O . GLY A 1 88 ? 11.221 -2.255 -5.660 1.00 90.06 88 GLY A O 1
ATOM 669 N N . SER A 1 89 ? 10.398 -0.191 -5.339 1.00 90.94 89 SER A N 1
ATOM 670 C CA . SER A 1 89 ? 11.050 0.409 -6.511 1.00 90.94 89 SER A CA 1
ATOM 671 C C . SER A 1 89 ? 12.570 0.475 -6.342 1.00 90.94 89 SER A C 1
ATOM 673 O O . SER A 1 89 ? 13.297 0.104 -7.258 1.00 90.94 89 SER A O 1
ATOM 675 N N . VAL A 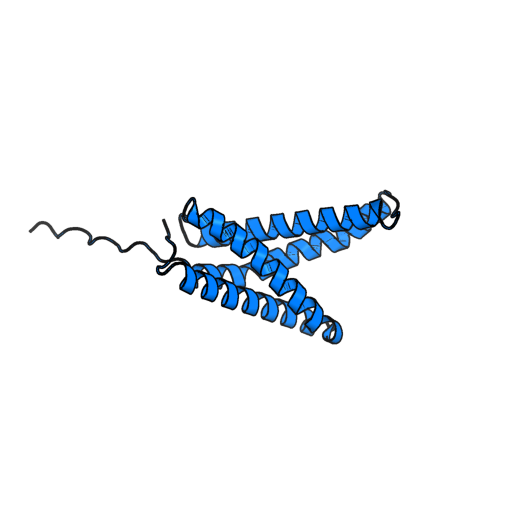1 90 ? 13.064 0.860 -5.160 1.00 90.88 90 VAL A N 1
ATOM 676 C CA . VAL A 1 90 ? 14.505 0.835 -4.851 1.00 90.88 90 VAL A CA 1
ATOM 677 C C . VAL A 1 90 ? 15.059 -0.582 -4.987 1.00 90.88 90 VAL A C 1
ATOM 679 O O . VAL A 1 90 ? 16.055 -0.779 -5.673 1.00 90.88 90 VAL A O 1
ATOM 682 N N . MET A 1 91 ? 14.380 -1.584 -4.422 1.00 91.12 91 MET A N 1
ATOM 683 C CA . MET A 1 91 ? 14.803 -2.985 -4.523 1.00 91.12 91 MET A CA 1
ATOM 684 C C . MET A 1 91 ? 14.797 -3.492 -5.969 1.00 91.12 91 MET A C 1
ATOM 686 O O . MET A 1 91 ? 15.727 -4.185 -6.379 1.00 91.12 91 MET A O 1
ATOM 690 N N . ALA A 1 92 ? 13.785 -3.126 -6.762 1.00 89.31 92 ALA A N 1
ATOM 691 C CA . ALA A 1 92 ? 13.734 -3.465 -8.181 1.00 89.31 92 ALA A CA 1
ATOM 692 C C . ALA A 1 92 ? 14.916 -2.850 -8.943 1.00 89.31 92 ALA A C 1
ATOM 694 O O . ALA A 1 92 ? 15.583 -3.546 -9.706 1.00 89.31 92 ALA A O 1
ATOM 695 N N . PHE A 1 93 ? 15.220 -1.577 -8.687 1.00 89.88 93 PHE A N 1
ATOM 696 C CA . PHE A 1 93 ? 16.359 -0.894 -9.291 1.00 89.88 93 PHE A CA 1
ATOM 697 C C . PHE A 1 93 ? 17.703 -1.516 -8.883 1.00 89.88 93 PHE A C 1
ATOM 699 O O . PHE A 1 93 ? 18.564 -1.754 -9.733 1.00 89.88 93 PHE A O 1
ATOM 706 N N . SER A 1 94 ? 17.877 -1.839 -7.599 1.00 89.62 94 SER A N 1
ATOM 707 C CA . SER A 1 94 ? 19.072 -2.522 -7.099 1.00 89.62 94 SER A CA 1
ATOM 708 C C . SER A 1 94 ? 19.248 -3.894 -7.743 1.00 89.62 94 SER A C 1
ATOM 710 O O . SER A 1 94 ? 20.359 -4.232 -8.130 1.00 89.62 94 SER A O 1
ATOM 712 N N . ASN A 1 95 ? 18.173 -4.663 -7.924 1.00 91.19 95 ASN A N 1
ATOM 713 C CA . ASN A 1 95 ? 18.231 -5.959 -8.598 1.00 91.19 95 ASN A CA 1
ATOM 714 C C . ASN A 1 95 ? 18.612 -5.827 -10.083 1.00 91.19 95 ASN A C 1
ATOM 716 O O . ASN A 1 95 ? 19.452 -6.583 -10.568 1.00 91.19 95 ASN A O 1
ATOM 720 N N . LEU A 1 96 ? 18.047 -4.847 -10.799 1.00 89.12 96 LEU A N 1
ATOM 721 C CA . LEU A 1 96 ? 18.445 -4.552 -12.182 1.00 89.12 96 LEU A CA 1
ATOM 722 C C . LEU A 1 96 ? 19.944 -4.232 -12.258 1.00 89.12 96 LEU A C 1
ATOM 724 O O . LEU A 1 96 ? 20.675 -4.816 -13.052 1.00 89.12 96 LEU A O 1
ATOM 728 N N . THR A 1 97 ? 20.414 -3.352 -11.378 1.00 89.00 97 THR A N 1
ATOM 729 C CA . THR A 1 97 ? 21.805 -2.887 -11.380 1.00 89.00 97 THR A CA 1
ATOM 730 C C . THR A 1 97 ? 22.786 -3.994 -10.984 1.00 89.00 97 THR A C 1
ATOM 732 O O . THR A 1 97 ? 23.761 -4.238 -11.685 1.00 89.00 97 THR A O 1
ATOM 735 N N . LEU A 1 98 ? 22.533 -4.681 -9.866 1.00 90.75 98 LEU A N 1
ATOM 736 C CA . LEU A 1 98 ? 23.494 -5.595 -9.238 1.00 90.75 98 LEU A CA 1
ATOM 737 C C . LEU A 1 98 ? 23.410 -7.024 -9.774 1.00 90.75 98 LEU A C 1
ATOM 739 O O . LEU A 1 98 ? 24.421 -7.715 -9.829 1.00 90.75 98 LEU A O 1
ATOM 743 N N . SER A 1 99 ? 22.214 -7.489 -10.134 1.00 89.44 99 SER A N 1
ATOM 744 C CA . SER A 1 99 ? 21.997 -8.879 -10.552 1.00 89.44 99 SER A CA 1
ATOM 745 C C . SER A 1 99 ? 21.846 -9.018 -12.061 1.00 89.44 99 SER A C 1
ATOM 747 O O . SER A 1 99 ? 22.175 -10.067 -12.607 1.00 89.44 99 SER A O 1
ATOM 749 N N . GLN A 1 100 ? 21.375 -7.972 -12.745 1.00 87.88 100 GLN A N 1
ATOM 750 C CA . GLN A 1 100 ? 21.196 -7.976 -14.201 1.00 87.88 100 GLN A CA 1
ATOM 751 C C . GLN A 1 100 ? 22.225 -7.108 -14.938 1.00 87.88 100 GLN A C 1
ATOM 753 O O . GLN A 1 100 ? 22.114 -6.941 -16.149 1.00 87.88 100 GLN A O 1
ATOM 758 N N . ASN A 1 101 ? 23.244 -6.601 -14.227 1.00 87.00 101 ASN A N 1
ATOM 759 C CA . ASN A 1 101 ? 24.322 -5.759 -14.763 1.00 87.00 101 ASN A CA 1
ATOM 760 C C . ASN A 1 101 ? 23.804 -4.560 -15.572 1.00 87.00 101 ASN A C 1
ATOM 762 O O . ASN A 1 101 ? 24.392 -4.165 -16.579 1.00 87.00 101 ASN A O 1
ATOM 766 N N . PHE A 1 102 ? 22.673 -3.996 -15.150 1.00 83.75 102 PHE A N 1
ATOM 767 C CA . PHE A 1 102 ? 22.094 -2.836 -15.801 1.00 83.75 102 PHE A CA 1
ATOM 768 C C . PHE A 1 102 ? 22.982 -1.611 -15.561 1.00 83.75 102 PHE A C 1
ATOM 770 O O . PHE A 1 102 ? 23.268 -1.253 -14.418 1.00 83.75 102 PHE A O 1
ATOM 777 N N . GLU A 1 103 ? 23.432 -0.973 -16.641 1.00 88.25 103 GLU A N 1
ATOM 778 C CA . GLU A 1 103 ? 24.357 0.156 -16.561 1.00 88.25 103 GLU A CA 1
ATOM 779 C C . GLU A 1 103 ? 23.711 1.353 -15.846 1.00 88.25 103 GLU A C 1
ATOM 781 O O . GLU A 1 103 ? 22.613 1.794 -16.205 1.00 88.25 103 GLU A O 1
ATOM 786 N N . LEU A 1 104 ? 24.420 1.920 -14.866 1.00 85.69 104 LEU A N 1
ATOM 787 C CA . LEU A 1 104 ? 24.023 3.145 -14.170 1.00 85.69 104 LEU A CA 1
ATOM 788 C C . LEU A 1 104 ? 24.273 4.383 -15.043 1.00 85.69 104 LEU A C 1
ATOM 790 O O . LEU A 1 104 ? 25.154 5.194 -14.769 1.00 85.69 104 LEU A O 1
ATOM 794 N N . SER A 1 105 ? 23.473 4.535 -16.096 1.00 91.81 105 SER A N 1
ATOM 795 C CA . SER A 1 105 ? 23.462 5.718 -16.956 1.00 91.81 105 SER A CA 1
ATOM 796 C C . SER A 1 105 ? 22.241 6.602 -16.677 1.00 91.81 105 SER A C 1
ATOM 798 O O . SER A 1 105 ? 21.194 6.134 -16.220 1.00 91.81 105 SER A O 1
ATOM 800 N N . PHE A 1 106 ? 22.346 7.901 -16.978 1.00 89.38 106 PHE A N 1
ATOM 801 C CA . PHE A 1 106 ? 21.227 8.840 -16.824 1.00 89.38 106 PHE A CA 1
ATOM 802 C C . PHE A 1 106 ? 19.995 8.420 -17.643 1.00 89.38 106 PHE A C 1
ATOM 804 O O . PHE A 1 106 ? 18.870 8.514 -17.158 1.00 89.38 106 PHE A O 1
ATOM 811 N N . SER A 1 107 ? 20.208 7.900 -18.857 1.00 90.56 107 SER A N 1
ATOM 812 C CA . SER A 1 107 ? 19.135 7.391 -19.722 1.00 90.56 107 SER A CA 1
ATOM 813 C C . SER A 1 107 ? 18.365 6.248 -19.050 1.00 90.56 107 SER A C 1
ATOM 815 O O . SER A 1 107 ? 17.139 6.273 -18.957 1.00 90.56 107 SER A O 1
ATOM 817 N N . ASN A 1 108 ? 19.094 5.290 -18.481 1.00 87.56 108 ASN A N 1
ATOM 818 C CA . ASN A 1 108 ? 18.540 4.130 -17.791 1.00 87.56 108 ASN A CA 1
ATOM 819 C C . ASN A 1 108 ? 17.780 4.508 -16.511 1.00 87.56 108 ASN A C 1
ATOM 821 O O . ASN A 1 108 ? 16.690 3.991 -16.257 1.00 87.56 108 ASN A O 1
ATOM 825 N N . LEU A 1 109 ? 18.314 5.457 -15.737 1.00 89.50 109 LEU A N 1
ATOM 826 C CA . LEU A 1 109 ? 17.632 6.037 -14.578 1.00 89.50 109 LEU A CA 1
ATOM 827 C C . LEU A 1 109 ? 16.325 6.731 -14.971 1.00 89.50 109 LEU A C 1
ATOM 829 O O . LEU A 1 109 ? 15.308 6.553 -14.300 1.00 89.50 109 LEU A O 1
ATOM 833 N N . LEU A 1 110 ? 16.336 7.495 -16.065 1.00 91.06 110 LEU A N 1
ATOM 834 C CA . LEU A 1 110 ? 15.160 8.200 -16.564 1.00 91.06 110 LEU A CA 1
ATOM 835 C C . LEU A 1 110 ? 14.075 7.218 -17.024 1.00 91.06 110 LEU A C 1
ATOM 837 O O . LEU A 1 110 ? 12.919 7.369 -16.636 1.00 91.06 110 LEU A O 1
ATOM 841 N N . VAL A 1 111 ? 14.440 6.177 -17.778 1.00 89.31 111 VAL A N 1
ATOM 842 C CA . VAL A 1 111 ? 13.505 5.119 -18.202 1.00 89.31 111 VAL A CA 1
ATOM 843 C C . VAL A 1 111 ? 12.907 4.399 -16.995 1.00 89.31 111 VAL A C 1
ATOM 845 O O . VAL A 1 111 ? 11.692 4.205 -16.934 1.00 89.31 111 VAL A O 1
ATOM 848 N N . PHE A 1 112 ? 13.731 4.052 -16.002 1.00 90.81 112 PHE A N 1
ATOM 849 C CA . PHE A 1 112 ? 13.241 3.441 -14.770 1.00 90.81 112 PHE A CA 1
ATOM 850 C C . PHE A 1 112 ? 12.260 4.364 -14.035 1.00 90.81 112 PHE A C 1
ATOM 852 O O . PHE A 1 112 ? 11.173 3.930 -13.658 1.00 90.81 112 PHE A O 1
ATOM 859 N N . ALA A 1 113 ? 12.602 5.645 -13.875 1.00 90.38 113 ALA A N 1
ATOM 860 C CA . ALA A 1 113 ? 11.753 6.623 -13.202 1.00 90.38 113 ALA A CA 1
ATOM 861 C C . ALA A 1 113 ? 10.407 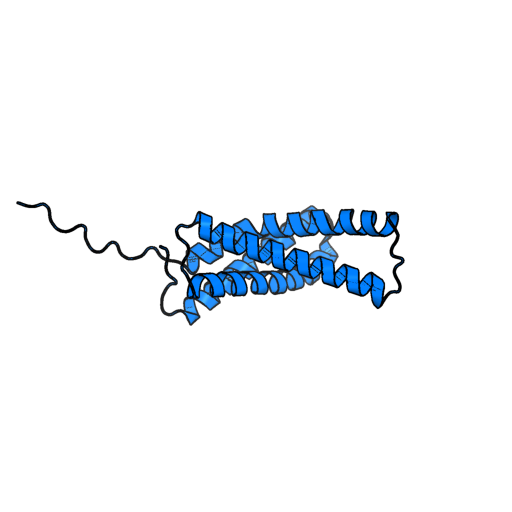6.826 -13.920 1.00 90.38 113 ALA A C 1
ATOM 863 O O . ALA A 1 113 ? 9.371 6.892 -13.255 1.00 90.38 113 ALA A O 1
ATOM 864 N N . LEU A 1 114 ? 10.403 6.851 -15.258 1.00 92.31 114 LEU A N 1
ATOM 865 C CA . LEU A 1 114 ? 9.186 6.955 -16.073 1.00 92.31 114 LEU A CA 1
ATOM 866 C C . LEU A 1 114 ? 8.221 5.781 -15.876 1.00 92.31 114 LEU A C 1
ATOM 868 O O . LEU A 1 114 ? 7.027 5.938 -16.112 1.00 92.31 114 LEU A O 1
ATOM 872 N N . VAL A 1 115 ? 8.704 4.623 -15.423 1.00 87.75 115 VAL A N 1
ATOM 873 C CA . VAL A 1 115 ? 7.856 3.468 -15.097 1.00 87.75 115 VAL A CA 1
ATOM 874 C C . VAL A 1 115 ? 7.521 3.437 -13.607 1.00 87.75 115 VAL A C 1
ATOM 876 O O . VAL A 1 115 ? 6.358 3.286 -13.229 1.00 87.75 115 VAL A O 1
ATOM 879 N N . ALA A 1 116 ? 8.524 3.609 -12.746 1.00 88.88 116 ALA A N 1
ATOM 880 C CA . ALA A 1 116 ? 8.381 3.477 -11.303 1.00 88.88 116 ALA A CA 1
ATOM 881 C C . ALA A 1 116 ? 7.487 4.568 -10.701 1.00 88.88 116 ALA A C 1
ATOM 883 O O . ALA A 1 116 ? 6.610 4.257 -9.896 1.00 88.88 116 ALA A O 1
ATOM 884 N N . VAL A 1 117 ? 7.651 5.834 -11.104 1.00 90.75 117 VAL A N 1
ATOM 885 C CA . VAL A 1 117 ? 6.892 6.953 -10.520 1.00 90.75 117 VAL A CA 1
ATOM 886 C C . VAL A 1 117 ? 5.390 6.832 -10.804 1.00 90.75 117 VAL A C 1
ATOM 888 O O . VAL A 1 117 ? 4.618 6.843 -9.839 1.00 90.75 117 VAL A O 1
ATOM 891 N N . PRO A 1 118 ? 4.929 6.642 -12.059 1.00 89.19 118 PRO A N 1
ATOM 892 C CA . PRO A 1 118 ? 3.504 6.442 -12.325 1.00 89.19 118 PRO A CA 1
ATOM 893 C C . PRO A 1 118 ? 2.950 5.193 -11.647 1.00 89.19 118 PRO A C 1
ATOM 895 O O . PRO A 1 118 ? 1.799 5.184 -11.210 1.00 89.19 118 PRO A O 1
ATOM 898 N N . MET A 1 119 ? 3.764 4.144 -11.520 1.00 86.62 119 MET A N 1
ATOM 899 C CA . MET A 1 119 ? 3.359 2.917 -10.851 1.00 86.62 119 MET A CA 1
ATOM 900 C C . MET A 1 119 ? 3.139 3.140 -9.352 1.00 86.62 119 MET A C 1
ATOM 902 O O . MET A 1 119 ? 2.076 2.783 -8.850 1.00 86.62 119 MET A O 1
ATOM 906 N N . VAL A 1 120 ? 4.069 3.795 -8.649 1.00 90.31 120 VAL A N 1
ATOM 907 C CA . VAL A 1 120 ? 3.903 4.177 -7.235 1.00 90.31 120 VAL A CA 1
ATOM 908 C C . VAL A 1 120 ? 2.687 5.089 -7.061 1.00 90.31 120 VAL A C 1
ATOM 910 O O . VAL A 1 120 ? 1.863 4.847 -6.180 1.00 90.31 120 VAL A O 1
ATOM 913 N N . ALA A 1 121 ? 2.529 6.098 -7.922 1.00 90.62 121 ALA A N 1
ATOM 914 C CA . ALA A 1 121 ? 1.381 7.001 -7.878 1.00 90.62 121 ALA A CA 1
ATOM 915 C C . ALA A 1 121 ? 0.053 6.244 -8.050 1.00 90.62 121 ALA A C 1
ATOM 917 O O . ALA A 1 121 ? -0.887 6.458 -7.285 1.00 90.62 121 ALA A O 1
ATOM 918 N N . SER A 1 122 ? -0.004 5.303 -8.995 1.00 86.69 122 SER A N 1
ATOM 919 C CA . SER A 1 122 ? -1.179 4.457 -9.224 1.00 86.69 122 SER A CA 1
ATOM 920 C C . SER A 1 122 ? -1.515 3.620 -7.990 1.00 86.69 122 SER A C 1
ATOM 922 O O . SER A 1 122 ? -2.670 3.582 -7.579 1.00 86.69 122 SER A O 1
ATOM 924 N N . GLN A 1 123 ? -0.518 3.005 -7.346 1.00 88.19 123 GLN A N 1
ATOM 925 C CA . GLN A 1 123 ? -0.732 2.238 -6.113 1.00 88.19 123 GLN A CA 1
ATOM 926 C C . GLN A 1 123 ? -1.308 3.101 -4.993 1.00 88.19 123 GLN A C 1
ATOM 928 O O . GLN A 1 123 ? -2.267 2.712 -4.331 1.00 88.19 123 GLN A O 1
ATOM 933 N N . VAL A 1 124 ? -0.757 4.301 -4.809 1.00 90.38 124 VAL A N 1
ATOM 934 C CA . VAL A 1 124 ? -1.209 5.238 -3.778 1.00 90.38 124 VAL A CA 1
ATOM 935 C C . VAL A 1 124 ? -2.652 5.685 -4.022 1.00 90.38 124 VAL A C 1
ATOM 937 O O . VAL A 1 124 ? -3.459 5.686 -3.091 1.00 90.38 124 VAL A O 1
ATOM 940 N N . LEU A 1 125 ? -3.005 6.012 -5.266 1.00 89.44 125 LEU A N 1
ATOM 941 C CA . LEU A 1 125 ? -4.369 6.405 -5.625 1.00 89.44 125 LEU A CA 1
ATOM 942 C C . LEU A 1 125 ? -5.363 5.251 -5.420 1.00 89.44 125 LEU A C 1
ATOM 944 O O . LEU A 1 125 ? -6.435 5.445 -4.844 1.00 89.44 125 LEU A O 1
ATOM 948 N N . LEU A 1 126 ? -4.995 4.033 -5.821 1.00 86.81 126 LEU A N 1
ATOM 949 C CA . LEU A 1 126 ? -5.844 2.843 -5.683 1.00 86.81 126 LEU A CA 1
ATOM 950 C C . LEU A 1 126 ? -5.872 2.291 -4.245 1.00 86.81 126 LEU A C 1
ATOM 952 O O . LEU A 1 126 ? -6.748 1.495 -3.893 1.00 86.81 126 LEU A O 1
ATOM 956 N N . ALA A 1 127 ? -4.963 2.735 -3.374 1.00 89.31 127 ALA A N 1
ATOM 957 C CA . ALA A 1 127 ? -5.004 2.425 -1.950 1.00 89.31 127 ALA A CA 1
ATOM 958 C C . ALA A 1 127 ? -6.131 3.176 -1.224 1.00 89.31 127 ALA A C 1
ATOM 960 O O . ALA A 1 127 ? -6.603 2.687 -0.197 1.00 89.31 127 ALA A O 1
ATOM 961 N N . VAL A 1 128 ? -6.618 4.313 -1.745 1.00 92.00 128 VAL A N 1
ATOM 962 C CA . VAL A 1 128 ? -7.631 5.142 -1.063 1.00 92.00 128 VAL A CA 1
ATOM 963 C C . VAL A 1 128 ? -8.942 4.389 -0.795 1.00 92.00 128 VAL A C 1
ATOM 965 O O . VAL A 1 128 ? -9.351 4.342 0.369 1.00 92.00 128 VAL A O 1
ATOM 968 N N . PRO A 1 129 ? -9.592 3.732 -1.780 1.00 91.75 129 PRO A N 1
ATOM 969 C CA . PRO A 1 129 ? -10.820 2.973 -1.523 1.00 91.75 129 PRO A CA 1
ATOM 970 C C . PRO A 1 129 ? -10.611 1.861 -0.490 1.00 91.75 129 PRO A C 1
ATOM 972 O O . PRO A 1 129 ? -11.437 1.644 0.398 1.00 91.75 129 PRO A O 1
ATOM 975 N N . SER A 1 130 ? -9.453 1.204 -0.559 1.00 92.06 130 SER A N 1
ATOM 976 C CA . SER A 1 130 ? -9.088 0.117 0.349 1.00 92.06 130 SER A CA 1
ATOM 977 C C . SER A 1 130 ? -8.860 0.639 1.769 1.00 92.06 130 SER A C 1
ATOM 979 O O . SER A 1 130 ? -9.335 0.038 2.725 1.00 92.06 130 SER A O 1
ATOM 981 N N . ALA A 1 131 ? -8.227 1.806 1.919 1.00 93.19 131 ALA A N 1
ATOM 982 C CA . ALA A 1 131 ? -8.034 2.490 3.195 1.00 93.19 131 ALA A CA 1
ATOM 983 C C . ALA A 1 131 ? -9.360 2.923 3.839 1.00 93.19 131 ALA A C 1
ATOM 985 O O . ALA A 1 131 ? -9.510 2.861 5.063 1.00 93.19 131 ALA A O 1
ATOM 986 N N . VAL A 1 132 ? -10.327 3.365 3.027 1.00 94.25 132 VAL A N 1
ATOM 987 C CA . VAL A 1 132 ? -11.677 3.721 3.484 1.00 94.25 132 VAL A CA 1
ATOM 988 C C . VAL A 1 132 ? -12.403 2.486 4.014 1.00 94.25 132 VAL A C 1
ATOM 990 O O . VAL A 1 132 ? -12.884 2.507 5.144 1.00 94.25 132 VAL A O 1
ATOM 993 N N . VAL A 1 133 ? -12.427 1.383 3.266 1.00 93.75 133 VAL A N 1
ATOM 994 C CA . VAL A 1 133 ? -13.058 0.141 3.745 1.00 93.75 133 VAL A CA 1
ATOM 995 C C . VAL A 1 133 ? -12.344 -0.408 4.980 1.00 93.75 133 VAL A C 1
ATOM 997 O O . VAL A 1 133 ? -12.992 -0.724 5.980 1.00 93.75 133 VAL A O 1
ATOM 1000 N N . PHE A 1 134 ? -11.012 -0.435 4.957 1.00 93.31 134 PHE A N 1
ATOM 1001 C CA . PHE A 1 134 ? -10.191 -0.965 6.041 1.00 93.31 134 PHE A CA 1
ATOM 1002 C C . PHE A 1 134 ? -10.488 -0.281 7.378 1.00 93.31 134 PHE A C 1
ATOM 1004 O O . PHE A 1 134 ? -10.801 -0.936 8.375 1.00 93.31 134 PHE A O 1
ATOM 1011 N N . GLN A 1 135 ? -10.470 1.054 7.402 1.00 93.50 135 GLN A N 1
ATOM 1012 C CA . GLN A 1 135 ? -10.744 1.792 8.631 1.00 93.50 135 GLN A CA 1
ATOM 1013 C C . GLN A 1 135 ? -12.212 1.693 9.069 1.00 93.50 135 GLN A C 1
ATOM 1015 O O . GLN A 1 135 ? -12.482 1.746 10.269 1.00 93.50 135 GLN A O 1
ATOM 1020 N N . LEU A 1 136 ? -13.171 1.603 8.137 1.00 93.19 136 LEU A N 1
ATOM 1021 C CA . LEU A 1 136 ? -14.596 1.519 8.472 1.00 93.19 136 LEU A CA 1
ATOM 1022 C C . LEU A 1 136 ? -14.895 0.221 9.222 1.00 93.19 136 LEU A C 1
ATOM 1024 O O . LEU A 1 136 ? -15.653 0.234 10.198 1.00 93.19 136 LEU A 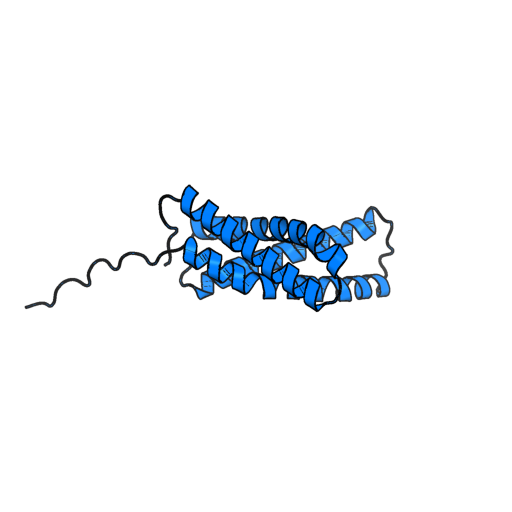O 1
ATOM 1028 N N . ILE A 1 137 ? -14.244 -0.868 8.811 1.00 92.88 137 ILE A N 1
ATOM 1029 C CA . ILE A 1 137 ? -14.353 -2.173 9.458 1.00 92.88 137 ILE A CA 1
ATOM 1030 C C . ILE A 1 137 ? -13.561 -2.190 10.767 1.00 92.88 137 ILE A C 1
ATOM 1032 O O . ILE A 1 137 ? -14.119 -2.536 11.805 1.00 92.88 137 ILE A O 1
ATOM 1036 N N . LEU A 1 138 ? -12.285 -1.790 10.756 1.00 92.38 138 LEU A N 1
ATOM 1037 C CA . LEU A 1 138 ? -11.402 -1.992 11.909 1.00 92.38 138 LEU A CA 1
ATOM 1038 C C . LEU A 1 138 ? -11.595 -0.964 13.028 1.00 92.38 138 LEU A C 1
ATOM 1040 O O . LEU A 1 138 ? -11.479 -1.308 14.203 1.00 92.38 138 LEU A O 1
ATOM 1044 N N . LEU A 1 139 ? -11.872 0.297 12.697 1.00 91.31 139 LEU A N 1
ATOM 1045 C CA . LEU A 1 139 ? -11.893 1.385 13.673 1.00 91.31 139 LEU A CA 1
ATOM 1046 C C . LEU A 1 139 ? -13.320 1.781 14.059 1.00 91.31 139 LEU A C 1
ATOM 1048 O O . LEU A 1 139 ? -14.206 1.933 13.212 1.00 91.31 139 LEU A O 1
ATOM 1052 N N . LYS A 1 140 ? -13.523 2.044 15.350 1.00 91.50 140 LYS A N 1
ATOM 1053 C CA . LYS A 1 140 ? -14.745 2.630 15.908 1.00 91.50 140 LYS A CA 1
ATOM 1054 C C . LYS A 1 140 ? -14.455 3.956 16.605 1.00 91.50 140 LYS A C 1
ATOM 1056 O O . LYS A 1 140 ? -13.350 4.190 17.104 1.00 91.50 140 LYS A O 1
ATOM 1061 N N . SER A 1 141 ? -15.469 4.813 16.653 1.00 82.12 141 SER A N 1
ATOM 1062 C CA . SER A 1 141 ? -15.459 5.950 17.569 1.00 82.12 141 SER A CA 1
ATOM 1063 C C . SER A 1 141 ? -15.518 5.424 19.007 1.00 82.12 141 SER A C 1
ATOM 1065 O O . SER A 1 141 ? -16.189 4.415 19.253 1.00 82.12 141 SER A O 1
ATOM 1067 N N . PRO A 1 142 ? -14.806 6.052 19.956 1.00 71.00 142 PRO A N 1
ATOM 1068 C CA . PRO A 1 142 ? -15.001 5.742 21.361 1.00 71.00 142 PRO A CA 1
ATOM 1069 C C . PRO A 1 142 ? -16.467 6.034 21.712 1.00 71.00 142 PRO A C 1
ATOM 1071 O O . PRO A 1 142 ? -17.037 6.976 21.150 1.00 71.00 142 PRO A O 1
ATOM 1074 N N . PRO A 1 143 ? -17.098 5.226 22.582 1.00 68.12 143 PRO A N 1
ATOM 1075 C CA . PRO A 1 143 ? -18.417 5.569 23.087 1.00 68.12 143 PRO A CA 1
ATOM 1076 C C . PRO A 1 143 ? -18.326 6.967 23.703 1.00 68.12 143 PRO A C 1
ATOM 1078 O O . PRO A 1 143 ? -17.428 7.229 24.505 1.00 68.12 143 PRO A O 1
ATOM 1081 N N . GLN A 1 144 ? -19.206 7.874 23.277 1.00 61.00 144 GLN A N 1
ATOM 1082 C CA . GLN A 1 144 ? -19.428 9.113 24.008 1.00 61.00 144 GLN A CA 1
ATOM 1083 C C . GLN A 1 144 ? -19.977 8.671 25.362 1.00 61.00 144 GLN A C 1
ATOM 1085 O O . GLN A 1 144 ? -21.130 8.255 25.452 1.00 61.00 144 GLN A O 1
ATOM 1090 N N . VAL A 1 145 ? -19.122 8.636 26.388 1.00 51.12 145 VAL A N 1
ATOM 1091 C CA . VAL A 1 145 ? -19.598 8.578 27.770 1.00 51.12 145 VAL A CA 1
ATOM 1092 C C . VAL A 1 145 ? -20.568 9.742 27.874 1.00 51.12 145 VAL A C 1
ATOM 1094 O O . VAL A 1 145 ? -20.200 10.851 27.485 1.00 51.12 145 VAL A O 1
ATOM 1097 N N . ALA A 1 146 ? -21.817 9.419 28.212 1.00 50.03 146 ALA A N 1
ATOM 1098 C CA . ALA A 1 146 ? -22.945 10.329 28.266 1.00 50.03 146 ALA A CA 1
ATOM 1099 C C . ALA A 1 146 ? -22.479 11.735 28.642 1.00 50.03 146 ALA A C 1
ATOM 1101 O O . ALA A 1 146 ? -21.836 11.898 29.676 1.00 50.03 146 ALA A O 1
ATOM 1102 N N . ALA A 1 147 ? -22.764 12.719 27.785 1.00 54.00 147 ALA A N 1
ATOM 1103 C CA . ALA A 1 147 ? -22.733 14.107 28.207 1.00 54.00 147 ALA A CA 1
ATOM 1104 C C . ALA A 1 147 ? -23.603 14.174 29.466 1.00 54.00 147 ALA A C 1
ATOM 1106 O O . ALA A 1 147 ? -24.816 13.964 29.399 1.00 54.00 147 ALA A O 1
ATOM 1107 N N . GLU A 1 148 ? -22.932 14.282 30.609 1.00 51.50 148 GLU A N 1
ATOM 1108 C CA . GLU A 1 148 ? -23.531 14.277 31.927 1.00 51.50 148 GLU A CA 1
ATOM 1109 C C . GLU A 1 148 ? -24.608 15.359 31.971 1.00 51.50 148 GLU A C 1
ATOM 1111 O O . GLU A 1 148 ? -24.355 16.515 31.647 1.00 51.50 148 GLU A O 1
ATOM 1116 N N . ALA A 1 149 ? -25.811 14.879 32.288 1.00 48.19 149 ALA A N 1
ATOM 1117 C CA . ALA A 1 149 ? -26.985 15.522 32.861 1.00 48.19 149 ALA A CA 1
ATOM 1118 C C . ALA A 1 149 ? -27.213 17.028 32.594 1.00 48.19 149 ALA A C 1
ATOM 1120 O O . ALA A 1 149 ? -26.395 17.858 32.992 1.00 48.19 149 ALA A O 1
ATOM 1121 N N . PRO A 1 150 ? -28.394 17.434 32.075 1.00 46.12 150 PRO A N 1
ATOM 1122 C CA . PRO A 1 150 ? -28.832 18.809 32.272 1.00 46.12 150 PRO A CA 1
ATOM 1123 C C . PRO A 1 150 ? -28.937 19.041 33.785 1.00 46.12 150 PRO A C 1
ATOM 1125 O O . PRO A 1 150 ? -29.665 18.324 34.472 1.00 46.12 150 PRO A O 1
ATOM 1128 N N . ALA A 1 151 ? -28.168 19.997 34.305 1.00 51.41 151 ALA A N 1
ATOM 1129 C CA . ALA A 1 151 ? -28.355 20.496 35.658 1.00 51.41 151 ALA A CA 1
ATOM 1130 C C . ALA A 1 151 ? -29.782 21.058 35.744 1.00 51.41 151 ALA A C 1
ATOM 1132 O O . ALA A 1 151 ? -30.094 22.058 35.095 1.00 51.41 151 ALA A O 1
ATOM 1133 N N . ALA A 1 152 ? -30.643 20.325 36.448 1.00 52.16 152 ALA A N 1
ATOM 1134 C CA . ALA A 1 152 ? -31.967 20.763 36.869 1.00 52.16 152 ALA A CA 1
ATOM 1135 C C . ALA A 1 152 ? -31.852 21.690 38.083 1.00 52.16 152 ALA A C 1
ATOM 1137 O O . ALA A 1 152 ? -30.919 21.473 38.894 1.00 52.16 152 ALA A O 1
#

pLDDT: mean 85.44, std 11.06, range [46.12, 94.75]

Secondary structure (DSSP, 8-state):
--EE-SSHHHHHHHHHHHHHHHHHHHHHHHHHHTT-TTTHHHHHHHHHHHHHHHHHHHHHHHHHS--SSHHHHHHHHHHHHHHHHHHHHHHHHHHHHHHS-----HHHHHHHHHHHHHHHHHHHHHHHHHHHHHHHHHEEPPP---------

Radius of gyration: 19.48 Å; chains: 1; bounding box: 56×34×59 Å

Sequence (152 aa):
MLTARRPLFLWFSLALLAAAILHACVWFAARVFAAQGLLAASEGARQMGLSLFWMVCATSLWLIQGPKNRLHAVGHVIGCAFLVCSLGSVMAFSNLTLSQNFELSFSNLLVFALVAVPMVASQVLLAVPSAVVFQLILLKSPPQVAAEAPAA

Organism: NCBI:txid78587